Protein AF-A0ABD0R654-F1 (afdb_monomer)

Sequence (55 aa):
VEYMEKSKHLQEQLNELKTEIESLKLKERETPLDILHNENTEKGTSKQSNFKKVG

Secondary structure (DSSP, 8-state):
-HHHHHHHHHHHHHHHHHHHHHHT--GGG--HHHHHHHHHHHTT--HHHHHHHH-

Mean predicted aligned error: 6.66 Å

Structure (mmCIF, N/CA/C/O backbone):
data_AF-A0ABD0R654-F1
#
_entry.id   AF-A0ABD0R654-F1
#
loop_
_atom_site.group_PDB
_atom_site.id
_atom_site.type_symbol
_atom_site.label_atom_id
_atom_site.label_alt_id
_atom_site.label_comp_id
_atom_site.label_asym_id
_atom_site.label_entity_id
_atom_site.label_seq_id
_atom_site.pdbx_PDB_ins_code
_atom_site.Cartn_x
_atom_site.Cartn_y
_atom_site.Cartn_z
_atom_site.occupancy
_atom_site.B_iso_or_equiv
_atom_site.auth_seq_id
_atom_site.auth_comp_id
_atom_site.auth_asym_id
_atom_site.auth_atom_id
_atom_site.pdbx_PDB_model_num
ATOM 1 N N . VAL A 1 1 ? 15.561 2.099 -23.922 1.00 73.06 1 VAL A N 1
ATOM 2 C CA . VAL A 1 1 ? 16.206 2.783 -22.778 1.00 73.06 1 VAL A CA 1
ATOM 3 C C . VAL A 1 1 ? 15.233 3.771 -22.143 1.00 73.06 1 VAL A C 1
ATOM 5 O O . VAL A 1 1 ? 14.774 3.485 -21.050 1.00 73.06 1 VAL A O 1
ATOM 8 N N . GLU A 1 2 ? 14.766 4.794 -22.865 1.00 85.94 2 GLU A N 1
ATOM 9 C CA . GLU A 1 2 ? 13.822 5.812 -22.353 1.00 85.94 2 GLU A CA 1
ATOM 10 C C . GLU A 1 2 ? 12.520 5.250 -21.737 1.00 85.94 2 GLU A C 1
ATOM 12 O O . GLU A 1 2 ? 12.080 5.697 -20.682 1.00 85.94 2 GLU A O 1
ATOM 17 N N . TYR A 1 3 ? 11.906 4.226 -22.345 1.00 88.56 3 TYR A N 1
ATOM 18 C CA . TYR A 1 3 ? 10.720 3.573 -21.767 1.00 88.56 3 TYR A CA 1
ATOM 19 C C . TYR A 1 3 ? 11.002 2.936 -20.398 1.00 88.56 3 TYR A C 1
ATOM 21 O O . TYR A 1 3 ? 10.190 3.041 -19.483 1.00 88.56 3 TYR A O 1
ATOM 29 N N . MET A 1 4 ? 12.157 2.281 -20.250 1.00 88.75 4 MET A N 1
ATOM 30 C CA . MET A 1 4 ? 12.529 1.630 -18.991 1.00 88.75 4 MET A CA 1
ATOM 31 C C . MET A 1 4 ? 12.786 2.666 -17.898 1.00 88.75 4 MET A C 1
ATOM 33 O O . MET A 1 4 ? 12.389 2.449 -16.759 1.00 88.75 4 MET A O 1
ATOM 37 N N . GLU A 1 5 ? 13.383 3.805 -18.247 1.00 89.12 5 GLU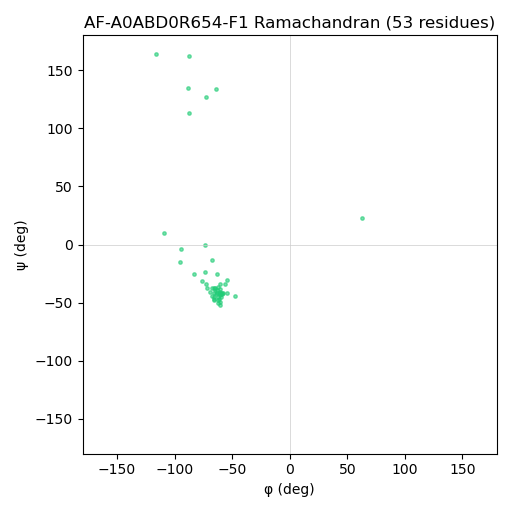 A N 1
ATOM 38 C CA . GLU A 1 5 ? 13.579 4.926 -17.321 1.00 89.12 5 GLU A CA 1
ATOM 39 C C . GLU A 1 5 ? 12.247 5.552 -16.902 1.00 89.12 5 GLU A C 1
ATOM 41 O O . GLU A 1 5 ? 12.010 5.724 -15.708 1.00 89.12 5 GLU A O 1
ATOM 46 N N . LYS A 1 6 ? 11.329 5.795 -17.848 1.00 91.06 6 LYS A N 1
ATOM 47 C CA . LYS A 1 6 ? 9.973 6.279 -17.534 1.00 91.06 6 LYS A CA 1
ATOM 48 C C . LYS A 1 6 ? 9.208 5.297 -16.648 1.00 91.06 6 LYS A C 1
ATOM 50 O O . LYS A 1 6 ? 8.569 5.712 -15.687 1.00 91.06 6 LYS A O 1
ATOM 55 N N . SER A 1 7 ? 9.299 3.997 -16.935 1.00 92.19 7 SER A N 1
ATOM 56 C CA . SER A 1 7 ? 8.661 2.956 -16.123 1.00 92.19 7 SER A CA 1
ATOM 57 C C . SER A 1 7 ? 9.250 2.886 -14.715 1.00 92.19 7 SER A C 1
ATOM 59 O O . SER A 1 7 ? 8.500 2.692 -13.762 1.00 92.19 7 SER A O 1
ATOM 61 N N . LYS A 1 8 ? 10.571 3.044 -14.575 1.00 93.38 8 LYS A N 1
ATOM 62 C CA . LYS A 1 8 ? 11.245 3.067 -13.274 1.00 93.38 8 LYS A CA 1
ATOM 63 C C . LYS A 1 8 ? 10.820 4.289 -12.462 1.00 93.38 8 LYS A C 1
ATOM 65 O O . LYS A 1 8 ? 10.435 4.138 -11.310 1.00 93.38 8 LYS A O 1
ATOM 70 N N . HIS A 1 9 ? 10.814 5.467 -13.079 1.00 94.31 9 HIS A N 1
ATOM 71 C CA . HIS A 1 9 ? 10.414 6.699 -12.409 1.00 94.31 9 HIS A CA 1
ATOM 72 C C . HIS A 1 9 ? 8.949 6.664 -11.958 1.00 94.31 9 HIS A C 1
ATOM 74 O O . HIS A 1 9 ? 8.631 7.036 -10.833 1.00 94.31 9 HIS A O 1
ATOM 80 N N . LEU A 1 10 ? 8.053 6.138 -12.800 1.00 94.88 10 LEU A N 1
ATOM 81 C CA . LEU A 1 10 ? 6.658 5.930 -12.417 1.00 94.88 10 LEU A CA 1
ATOM 82 C C . LEU A 1 10 ? 6.541 4.965 -11.230 1.00 94.88 10 LEU A C 1
ATOM 84 O O . LEU A 1 10 ? 5.756 5.201 -10.318 1.00 94.88 10 LEU A O 1
ATOM 88 N N . GLN A 1 11 ? 7.326 3.888 -11.218 1.00 94.06 11 GLN A N 1
ATOM 89 C CA . GLN A 1 11 ? 7.341 2.950 -10.099 1.00 94.06 11 GLN A CA 1
ATOM 90 C C . GLN A 1 11 ? 7.833 3.611 -8.801 1.00 94.06 11 GLN A C 1
ATOM 92 O O . GLN A 1 11 ? 7.272 3.344 -7.741 1.00 94.06 11 GLN A O 1
ATOM 97 N N . GLU A 1 12 ? 8.844 4.477 -8.874 1.00 95.75 12 GLU A N 1
ATOM 98 C CA . GLU A 1 12 ? 9.338 5.258 -7.733 1.00 95.75 12 GLU A CA 1
ATOM 99 C C . GLU A 1 12 ? 8.253 6.196 -7.193 1.00 95.75 12 GLU A C 1
ATOM 101 O O . GLU A 1 12 ? 7.926 6.112 -6.012 1.00 95.75 12 GLU A O 1
ATOM 106 N N . GLN A 1 13 ? 7.601 6.977 -8.060 1.00 96.69 13 GLN A N 1
ATOM 107 C CA . GLN A 1 13 ? 6.496 7.862 -7.667 1.00 96.69 13 GLN A CA 1
ATOM 108 C C . GLN A 1 13 ? 5.333 7.098 -7.020 1.00 96.69 13 GLN A C 1
ATOM 110 O O . GLN A 1 13 ? 4.768 7.534 -6.019 1.00 96.69 13 GLN A O 1
ATOM 115 N N . LEU A 1 14 ? 4.974 5.932 -7.567 1.00 95.69 14 LEU A N 1
ATOM 116 C CA . LEU A 1 14 ? 3.923 5.089 -6.996 1.00 95.69 14 LEU A CA 1
ATOM 117 C C . LEU A 1 14 ? 4.309 4.549 -5.611 1.00 95.69 14 LEU A C 1
ATOM 119 O O . LEU A 1 14 ? 3.450 4.454 -4.736 1.00 95.69 14 LEU A O 1
ATOM 123 N N . ASN A 1 15 ? 5.583 4.206 -5.398 1.00 92.94 15 ASN A N 1
ATOM 124 C CA . ASN A 1 15 ? 6.078 3.756 -4.097 1.00 92.94 15 ASN A CA 1
ATOM 125 C C . ASN A 1 15 ? 6.097 4.891 -3.065 1.00 92.94 15 ASN A C 1
ATOM 127 O O . ASN A 1 15 ? 5.720 4.667 -1.912 1.00 92.94 15 ASN A O 1
ATOM 131 N N . GLU A 1 16 ? 6.507 6.093 -3.468 1.00 95.62 16 GLU A N 1
ATOM 132 C CA . GLU A 1 16 ? 6.484 7.287 -2.617 1.00 95.62 16 GLU A CA 1
ATOM 133 C C . GLU A 1 16 ? 5.056 7.613 -2.179 1.00 95.62 16 GLU A C 1
ATOM 135 O O . GLU A 1 16 ? 4.779 7.656 -0.981 1.00 95.62 16 GLU A O 1
ATOM 140 N N . LEU A 1 17 ? 4.125 7.710 -3.135 1.00 96.62 17 LEU A N 1
ATOM 141 C CA . LEU A 1 17 ? 2.716 7.979 -2.852 1.00 96.62 17 LEU A CA 1
ATOM 142 C C . LEU A 1 17 ? 2.105 6.911 -1.936 1.00 96.62 17 LEU A C 1
ATOM 144 O O . LEU A 1 17 ? 1.378 7.229 -0.997 1.00 96.62 17 LEU A O 1
ATOM 148 N N . LYS A 1 18 ? 2.415 5.630 -2.178 1.00 91.12 18 LYS A N 1
ATOM 149 C CA . LYS A 1 18 ? 1.953 4.538 -1.313 1.00 91.12 18 LYS A CA 1
ATOM 150 C C . LYS A 1 18 ? 2.469 4.704 0.119 1.00 91.12 18 LYS A C 1
ATOM 152 O O . LYS A 1 18 ? 1.704 4.515 1.058 1.00 91.12 18 LYS A O 1
ATOM 157 N N . THR A 1 19 ? 3.740 5.063 0.287 1.00 91.44 19 THR A N 1
ATOM 158 C CA . THR A 1 19 ? 4.359 5.257 1.609 1.00 91.44 19 THR A CA 1
ATOM 159 C C . THR A 1 19 ? 3.736 6.437 2.352 1.00 91.44 19 THR A C 1
ATOM 161 O O . THR A 1 19 ? 3.452 6.332 3.545 1.00 91.44 19 THR A O 1
ATOM 164 N N . GLU A 1 20 ? 3.471 7.539 1.649 1.00 94.62 20 GLU A N 1
ATOM 165 C CA . GLU A 1 20 ? 2.805 8.712 2.218 1.00 94.62 20 GLU A CA 1
ATOM 166 C C . GLU A 1 20 ? 1.390 8.370 2.705 1.00 94.62 20 GLU A C 1
ATOM 168 O O . GLU A 1 20 ? 1.045 8.664 3.850 1.00 94.62 20 GLU A O 1
ATOM 173 N N . ILE A 1 21 ? 0.602 7.660 1.891 1.00 91.19 21 ILE A N 1
ATOM 174 C CA . ILE A 1 21 ? -0.742 7.201 2.272 1.00 91.19 21 ILE A CA 1
ATOM 175 C C . ILE A 1 21 ? -0.691 6.297 3.512 1.00 91.19 21 ILE A C 1
ATOM 177 O O . ILE A 1 21 ? -1.485 6.490 4.433 1.00 91.19 21 ILE A O 1
ATOM 181 N N . GLU A 1 22 ? 0.238 5.338 3.568 1.00 87.81 22 GLU A N 1
ATOM 182 C CA . GLU A 1 22 ? 0.379 4.443 4.726 1.00 87.81 22 GLU A CA 1
ATOM 183 C C . GLU A 1 22 ? 0.741 5.208 6.006 1.00 87.81 22 GLU A C 1
ATOM 185 O O . GLU A 1 22 ? 0.214 4.904 7.075 1.00 87.81 22 GLU A O 1
ATOM 190 N N . SER A 1 23 ? 1.566 6.256 5.910 1.00 88.56 23 SER A N 1
ATOM 191 C CA . SER A 1 23 ? 1.895 7.102 7.066 1.00 88.56 23 SER A CA 1
ATOM 192 C C . SER A 1 23 ? 0.682 7.837 7.655 1.00 88.56 23 SER A C 1
ATOM 194 O O . SER A 1 23 ? 0.665 8.151 8.845 1.00 88.56 23 SER A O 1
ATOM 196 N N . LEU A 1 24 ? -0.348 8.077 6.837 1.00 92.06 24 LEU A N 1
ATOM 197 C CA . LEU A 1 24 ? -1.584 8.761 7.217 1.00 92.06 24 LEU A CA 1
ATOM 198 C C . LEU A 1 24 ? -2.702 7.790 7.638 1.00 92.06 24 LEU A C 1
ATOM 200 O O . LEU A 1 24 ? -3.783 8.229 8.043 1.00 92.06 24 LEU A O 1
ATOM 204 N N . LYS A 1 25 ? -2.481 6.474 7.538 1.00 89.06 25 LYS A N 1
ATOM 205 C CA . LYS A 1 25 ? -3.509 5.457 7.777 1.00 89.06 25 LYS A CA 1
ATOM 206 C C . LYS A 1 25 ? -3.833 5.330 9.269 1.00 89.06 25 LYS A C 1
ATOM 208 O O . LYS A 1 25 ? -2.965 5.095 10.108 1.00 89.06 25 LYS A O 1
ATOM 213 N N . LEU A 1 26 ? -5.119 5.443 9.608 1.00 90.94 26 LEU A N 1
ATOM 214 C CA . LEU A 1 26 ? -5.614 5.254 10.973 1.00 90.94 26 LEU A CA 1
ATOM 215 C C . LEU A 1 26 ? -5.934 3.776 11.215 1.00 90.94 26 LEU A C 1
ATOM 217 O O . LEU A 1 26 ? -6.897 3.257 10.651 1.00 90.94 26 LEU A O 1
ATOM 221 N N . LYS A 1 27 ? -5.170 3.117 12.095 1.00 85.62 27 LYS A N 1
ATOM 222 C CA . LYS A 1 27 ? -5.339 1.683 12.411 1.00 85.62 27 LYS A CA 1
ATOM 223 C C . LYS A 1 27 ? -6.750 1.320 12.883 1.00 85.62 27 LYS A C 1
ATOM 225 O O . LYS A 1 27 ? -7.261 0.255 12.574 1.00 85.62 27 LYS A O 1
ATOM 230 N N . GLU A 1 28 ? -7.409 2.230 13.592 1.00 89.50 28 GLU A N 1
ATOM 231 C CA . GLU A 1 28 ? -8.783 2.049 14.079 1.00 89.50 28 GLU A CA 1
ATOM 232 C C . GLU A 1 28 ? -9.848 2.002 12.965 1.00 89.50 28 GLU A C 1
ATOM 234 O O . GLU A 1 28 ? -10.986 1.622 13.226 1.00 89.50 28 GLU A O 1
ATOM 239 N N . ARG A 1 29 ? -9.496 2.389 11.729 1.00 91.44 29 ARG A N 1
ATOM 240 C CA . ARG A 1 29 ? -10.386 2.369 10.556 1.00 91.44 29 ARG A CA 1
ATOM 241 C C . ARG A 1 29 ? -10.022 1.287 9.540 1.00 91.44 29 ARG A C 1
ATOM 243 O O . ARG A 1 29 ? -10.551 1.310 8.430 1.00 91.44 29 ARG A O 1
ATOM 250 N N . GLU A 1 30 ? -9.119 0.370 9.880 1.00 91.81 30 GLU A N 1
ATOM 251 C CA . GLU A 1 30 ? -8.754 -0.720 8.977 1.00 91.81 30 GLU A CA 1
ATOM 252 C C . GLU A 1 30 ? -9.940 -1.648 8.716 1.00 91.81 30 GLU A C 1
ATOM 254 O O . GLU A 1 30 ? -10.653 -2.078 9.625 1.00 91.81 30 GLU A O 1
ATOM 259 N N . THR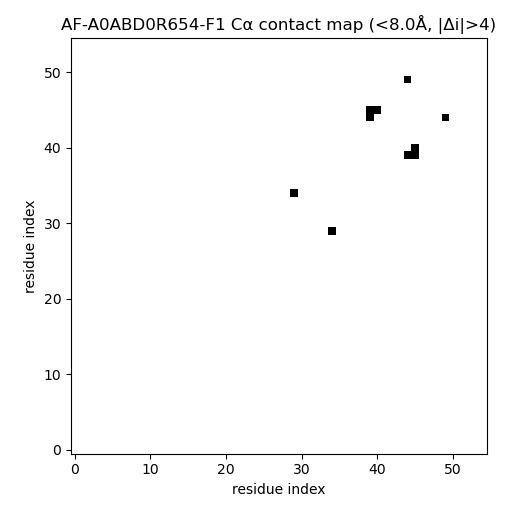 A 1 31 ? -10.144 -1.975 7.444 1.00 93.12 31 THR A N 1
ATOM 260 C CA . THR A 1 31 ? -11.126 -2.975 7.038 1.00 93.12 31 THR A CA 1
ATOM 261 C C . THR A 1 31 ? -10.498 -4.372 7.060 1.00 93.12 31 THR A C 1
ATOM 263 O O . THR A 1 31 ? -9.276 -4.512 6.978 1.00 93.12 31 THR A O 1
ATOM 266 N N . PRO A 1 32 ? -11.299 -5.452 7.074 1.00 92.50 32 PRO A N 1
ATOM 267 C CA . PRO A 1 32 ? -10.764 -6.810 6.950 1.00 92.50 32 PRO A CA 1
ATOM 268 C C . PRO A 1 32 ? -9.890 -7.027 5.700 1.00 92.50 32 PRO A C 1
ATOM 270 O O . PRO A 1 32 ? -8.958 -7.8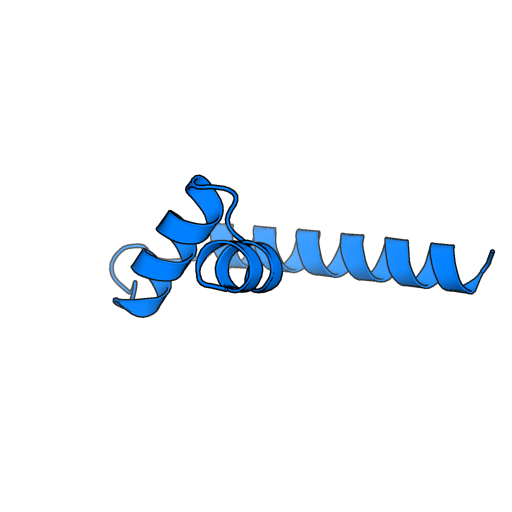29 5.726 1.00 92.50 32 PRO A O 1
ATOM 273 N N . LEU A 1 33 ? -10.165 -6.304 4.605 1.00 90.69 33 LEU A N 1
ATOM 274 C CA . LEU A 1 33 ? -9.361 -6.373 3.382 1.00 90.69 33 LEU A CA 1
ATOM 275 C C . LEU A 1 33 ? -7.999 -5.683 3.534 1.00 90.69 33 LEU A C 1
ATOM 277 O O . LEU A 1 33 ? -7.023 -6.165 2.958 1.00 90.69 33 LEU A O 1
ATOM 281 N N . ASP A 1 34 ? -7.915 -4.605 4.319 1.00 87.88 34 ASP A N 1
ATOM 282 C CA . ASP A 1 34 ? -6.644 -3.950 4.650 1.00 87.88 34 ASP A CA 1
ATOM 283 C C . ASP A 1 34 ? -5.727 -4.893 5.426 1.00 87.88 34 ASP A C 1
ATOM 285 O O . ASP A 1 34 ? -4.554 -5.043 5.087 1.00 87.88 34 ASP A O 1
ATOM 289 N N . ILE A 1 35 ? -6.292 -5.583 6.419 1.00 89.19 35 ILE A N 1
ATOM 290 C CA . ILE A 1 35 ? -5.569 -6.550 7.251 1.00 89.19 35 ILE A CA 1
ATOM 291 C C . ILE A 1 35 ? -5.010 -7.677 6.374 1.00 89.19 35 ILE A C 1
ATOM 293 O O . ILE A 1 35 ? -3.813 -7.959 6.407 1.00 89.19 35 ILE A O 1
ATOM 297 N N . LEU A 1 36 ? -5.846 -8.262 5.510 1.00 90.00 36 LEU A N 1
ATOM 298 C CA . LEU A 1 36 ? -5.420 -9.314 4.585 1.00 90.00 36 LEU A CA 1
ATOM 299 C C . LEU A 1 36 ? -4.318 -8.838 3.625 1.00 90.00 36 LEU A C 1
ATOM 301 O O . LEU A 1 36 ? -3.382 -9.580 3.320 1.00 90.00 36 LEU A O 1
ATOM 305 N N . HIS A 1 37 ? -4.425 -7.612 3.111 1.00 87.00 37 HIS A N 1
ATOM 306 C CA . HIS A 1 37 ? -3.401 -7.035 2.246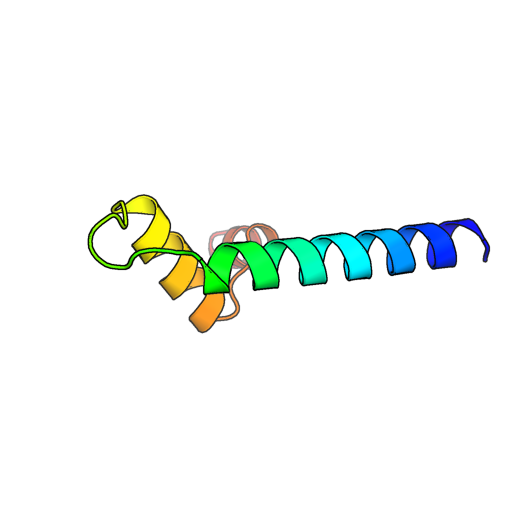 1.00 87.00 37 HIS A CA 1
ATOM 307 C C . HIS A 1 37 ? -2.067 -6.853 2.987 1.00 87.00 37 HIS A C 1
ATOM 309 O O . HIS A 1 37 ? -1.015 -7.179 2.427 1.00 87.00 37 HIS A O 1
ATOM 315 N N . ASN A 1 38 ? -2.100 -6.378 4.233 1.00 85.38 38 ASN A N 1
ATOM 316 C CA . ASN A 1 38 ? -0.908 -6.212 5.062 1.00 85.38 38 ASN A CA 1
ATOM 317 C C . ASN A 1 38 ? -0.235 -7.560 5.331 1.00 85.38 38 ASN A C 1
ATOM 319 O O . ASN A 1 38 ? 0.951 -7.707 5.049 1.00 85.38 38 ASN A O 1
ATOM 323 N N . GLU A 1 39 ? -0.997 -8.582 5.726 1.00 88.25 39 GLU A N 1
ATOM 324 C CA . GLU A 1 39 ? -0.461 -9.935 5.909 1.00 88.25 39 GLU A CA 1
ATOM 325 C C . GLU A 1 39 ? 0.179 -10.494 4.631 1.00 88.25 39 GLU A C 1
ATOM 327 O O . GLU A 1 39 ? 1.239 -11.123 4.668 1.00 88.25 39 GLU A O 1
ATOM 332 N N . ASN A 1 40 ? -0.459 -10.281 3.477 1.00 85.00 40 ASN A N 1
ATOM 333 C CA . ASN A 1 40 ? 0.082 -10.724 2.194 1.00 85.00 40 ASN A CA 1
ATOM 334 C C . ASN A 1 40 ? 1.378 -9.988 1.839 1.00 85.00 40 ASN A C 1
ATOM 336 O O . ASN A 1 40 ? 2.299 -10.611 1.302 1.00 85.00 40 ASN A O 1
ATOM 340 N N . THR A 1 41 ? 1.449 -8.694 2.160 1.00 82.31 41 THR A N 1
ATOM 341 C CA . THR A 1 41 ? 2.634 -7.852 1.961 1.00 82.31 41 THR A CA 1
ATOM 342 C C . THR A 1 41 ? 3.784 -8.314 2.856 1.00 82.31 41 THR A C 1
ATOM 344 O O . THR A 1 41 ? 4.883 -8.534 2.352 1.00 82.31 41 THR A O 1
ATOM 347 N N . GLU A 1 42 ? 3.535 -8.554 4.147 1.00 83.06 42 GLU A N 1
ATOM 348 C CA . GLU A 1 42 ? 4.529 -9.064 5.106 1.00 83.06 42 GLU A CA 1
ATOM 349 C C . GLU A 1 42 ? 5.072 -10.442 4.712 1.00 83.06 42 GLU A C 1
ATOM 351 O O . GLU A 1 42 ? 6.270 -10.703 4.812 1.00 83.06 42 GLU A O 1
ATOM 356 N N . LYS A 1 43 ? 4.211 -11.318 4.182 1.00 83.94 43 LYS A N 1
ATOM 357 C CA . LYS A 1 43 ? 4.604 -12.640 3.666 1.00 83.94 43 LYS A CA 1
ATOM 358 C C . LYS A 1 43 ? 5.352 -12.568 2.325 1.00 83.94 43 LYS A C 1
ATOM 360 O O . LYS A 1 43 ? 5.695 -13.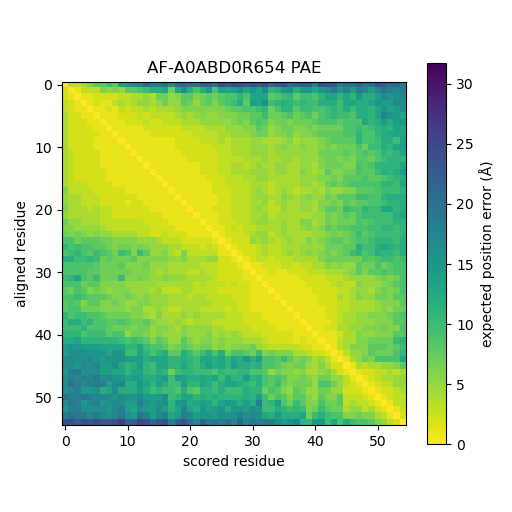612 1.767 1.00 83.94 43 LYS A O 1
ATOM 365 N N . GLY A 1 44 ? 5.568 -11.370 1.773 1.00 78.06 44 GLY A N 1
ATOM 366 C CA . GLY A 1 44 ? 6.195 -11.168 0.465 1.00 78.06 44 GLY A CA 1
ATOM 367 C C . GLY A 1 44 ? 5.390 -11.774 -0.688 1.00 78.06 44 GLY A C 1
ATOM 368 O O . GLY A 1 44 ? 5.944 -12.113 -1.737 1.00 78.06 44 GLY A O 1
ATOM 369 N N . THR A 1 45 ? 4.084 -11.970 -0.496 1.00 76.25 45 THR A N 1
ATOM 370 C CA . THR A 1 45 ? 3.213 -12.541 -1.522 1.00 76.25 45 THR A CA 1
ATOM 371 C C . THR A 1 45 ? 2.654 -11.439 -2.409 1.00 76.25 45 THR A C 1
ATOM 373 O O . THR A 1 45 ? 2.207 -10.392 -1.950 1.00 76.25 45 THR A O 1
ATOM 376 N N . SER A 1 46 ? 2.685 -11.676 -3.714 1.00 75.12 46 SER A N 1
ATOM 377 C CA . SER A 1 46 ? 2.073 -10.820 -4.717 1.00 75.12 46 SER A CA 1
ATOM 378 C C . SER A 1 46 ? 0.968 -11.598 -5.409 1.00 75.12 46 SER A C 1
ATOM 380 O O . SER A 1 46 ? 0.912 -12.830 -5.354 1.00 75.12 46 SER A O 1
ATOM 382 N N . LYS A 1 47 ? 0.092 -10.880 -6.112 1.00 73.75 47 LYS A N 1
ATOM 383 C CA . LYS A 1 47 ? -0.962 -11.487 -6.930 1.00 73.75 47 LYS A CA 1
ATOM 384 C C . LYS A 1 47 ? -0.391 -12.607 -7.815 1.00 73.75 47 LYS A C 1
ATOM 386 O O . LYS A 1 47 ? -0.928 -13.706 -7.855 1.00 73.75 47 LYS A O 1
ATOM 391 N N . GLN A 1 48 ? 0.750 -12.358 -8.449 1.00 68.62 48 GLN A N 1
ATOM 392 C CA . GLN A 1 48 ? 1.417 -13.282 -9.359 1.00 68.62 48 GLN A CA 1
ATOM 393 C C . GLN A 1 48 ? 2.065 -14.474 -8.640 1.00 68.62 48 GLN A C 1
ATOM 395 O O . GLN A 1 48 ? 2.037 -15.579 -9.179 1.00 68.62 48 GLN A O 1
ATOM 400 N N . SER A 1 49 ? 2.651 -14.289 -7.451 1.00 69.56 49 SER A N 1
ATOM 401 C CA . SER A 1 49 ? 3.269 -15.404 -6.718 1.00 69.56 49 SER A CA 1
ATOM 402 C C . SER A 1 49 ? 2.237 -16.311 -6.044 1.00 69.56 49 SER A C 1
ATOM 404 O O . SER A 1 49 ? 2.446 -17.522 -6.002 1.00 69.56 49 SER A O 1
ATOM 406 N N . ASN A 1 50 ? 1.095 -15.766 -5.616 1.00 71.00 50 ASN A N 1
ATOM 407 C CA . ASN A 1 50 ? -0.018 -16.562 -5.099 1.00 71.00 50 ASN A CA 1
ATOM 408 C C . ASN A 1 50 ? -0.666 -17.420 -6.194 1.00 71.0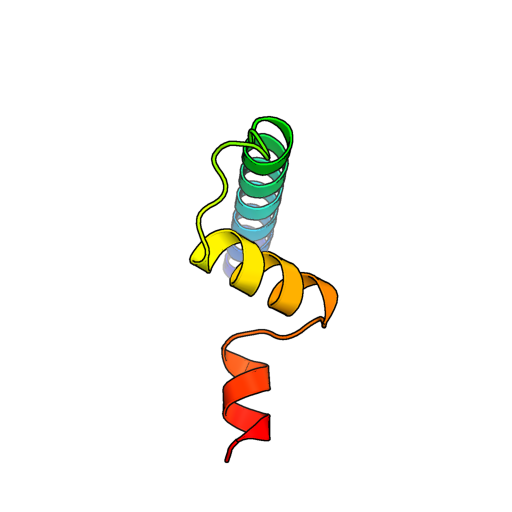0 50 ASN A C 1
ATOM 410 O O . ASN A 1 50 ? -0.858 -18.613 -5.979 1.00 71.00 50 ASN A O 1
ATOM 414 N N . PHE A 1 51 ? -0.908 -16.876 -7.394 1.00 71.88 51 PHE A N 1
ATOM 415 C CA . P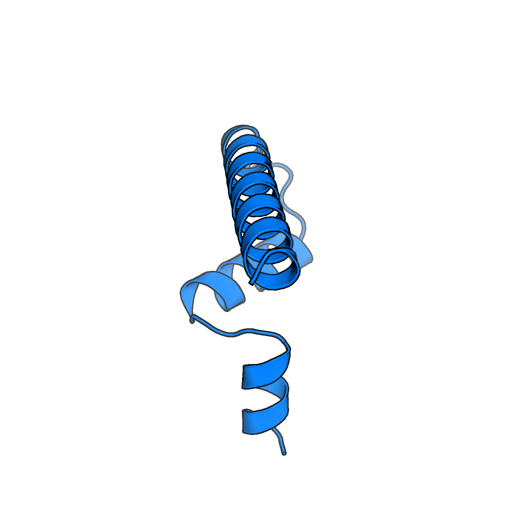HE A 1 51 ? -1.436 -17.680 -8.507 1.00 71.88 51 PHE A CA 1
ATOM 416 C C . PHE A 1 51 ? -0.512 -18.838 -8.907 1.00 71.88 51 PHE A C 1
ATOM 418 O O . PHE A 1 51 ? -0.998 -19.908 -9.250 1.00 71.88 51 PHE A O 1
ATOM 425 N N . LYS A 1 52 ? 0.811 -18.661 -8.812 1.00 70.44 52 LYS A N 1
ATOM 426 C CA . LYS A 1 52 ? 1.785 -19.732 -9.085 1.00 70.44 52 LYS A CA 1
ATOM 427 C C . LYS A 1 52 ? 1.857 -20.812 -8.000 1.00 70.44 52 LYS A C 1
ATOM 429 O O . LYS A 1 52 ? 2.328 -21.899 -8.292 1.00 70.44 52 LYS A O 1
ATOM 434 N N . LYS A 1 53 ? 1.457 -20.511 -6.758 1.00 67.88 53 LYS A N 1
ATOM 435 C CA . LYS A 1 53 ? 1.454 -21.473 -5.638 1.00 67.88 53 LYS A CA 1
ATOM 436 C C . LYS A 1 53 ? 0.212 -22.363 -5.604 1.00 67.88 53 LYS A C 1
ATOM 438 O O . LYS A 1 53 ? 0.260 -23.421 -4.991 1.00 67.88 53 LYS A O 1
ATOM 443 N N . VAL A 1 54 ? -0.895 -21.889 -6.172 1.00 73.88 54 VAL A N 1
ATOM 444 C CA . VAL A 1 54 ? -2.190 -22.590 -6.179 1.00 73.88 54 VAL A CA 1
ATOM 445 C C . VAL A 1 54 ? -2.392 -23.403 -7.469 1.00 73.88 54 VAL A C 1
ATOM 447 O O . VAL A 1 54 ? -3.289 -24.240 -7.517 1.00 73.88 54 VAL A O 1
ATOM 450 N N . GLY A 1 55 ? -1.580 -23.145 -8.501 1.00 51.59 55 GLY A N 1
ATOM 451 C CA . GLY A 1 55 ? -1.588 -23.867 -9.778 1.00 51.59 55 GLY A CA 1
ATOM 452 C C . GLY A 1 55 ? -0.788 -25.160 -9.770 1.00 51.59 55 GLY A C 1
ATOM 453 O O . GLY A 1 55 ? 0.120 -25.296 -8.920 1.00 51.59 55 GLY A O 1
#

pLDDT: mean 85.82, std 9.43, range [51.59, 96.69]

InterPro domains:
  IPR008954 Moesin tail domain superfamily [G3DSA:6.10.360.10] (1-55)
  IPR008954 Moesin tail domain superfamily [SSF48678] (1-53)
  IPR011259 Ezrin/rad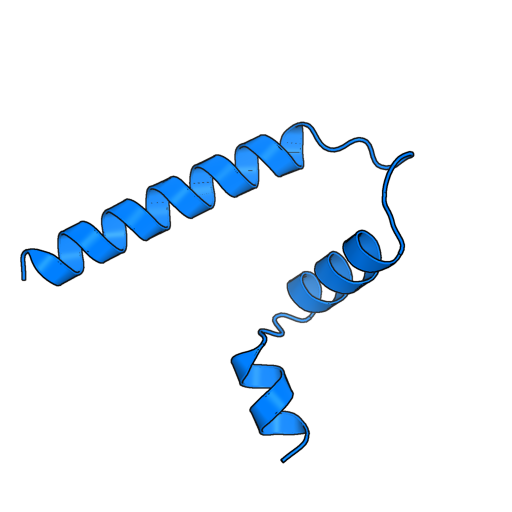ixin/moesin, C-terminal [PF00769] (1-54)

Solvent-accessible surface area (backbone atoms only — not comparable to full-atom values): 3327 Å² total; per-residue (Å²): 109,70,67,59,53,53,52,49,51,52,51,50,54,52,50,52,53,50,51,55,52,58,74,69,58,60,78,93,71,62,48,77,66,52,54,53,50,50,55,34,51,76,71,70,50,44,77,72,57,50,56,63,70,77,99

Radius of gyration: 14.82 Å; Cα contacts (8 Å, |Δi|>4): 5; chains: 1; bounding box: 27×33×37 Å

Organism: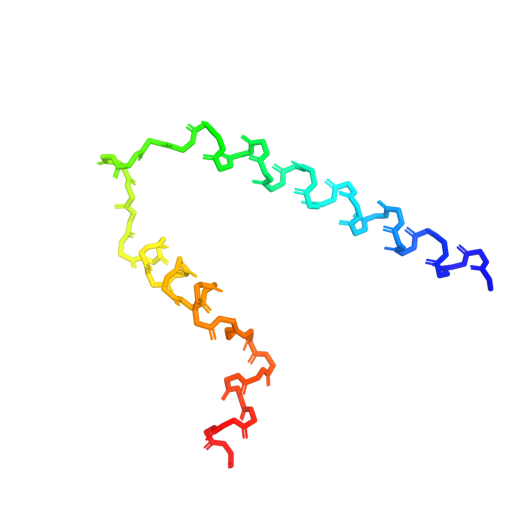 Cirrhinus mrigala (NCBI:txid683832)

Foldseek 3Di:
DVVVVVVVVVVVVVVVVVVVVVVVDDPVPDDPVNVVVVVCVVVVHDPVNVVVVVD